Protein AF-A0A945W4B4-F1 (afdb_monomer_lite)

Foldseek 3Di:
DDDPPPDQDAVVNLVPDDLVRLCPDDLVNLVSLVVRLLVVQQVVDDPDPPVVSVPDCVSCPVCVSSCSSSVVDDPDPPDDQDADPVRHNPDPDPVVRVVVVVVVVVVD

Sequence (108 aa):
MAKAIKKNYTLKDLDTMSVEEVQKLSFAARDKLLDLVIADGRKIGGKQPARQVGLMCDWFEEDVVRLQKIKAVKICCGGFIPIGKNGEVPTLDPEGQFKLIFENVKGA

Structure (mmCIF, N/CA/C/O backbone):
data_AF-A0A945W4B4-F1
#
_entry.id   AF-A0A945W4B4-F1
#
loop_
_atom_site.group_PDB
_atom_site.id
_atom_site.type_symbol
_atom_site.label_atom_id
_atom_site.label_alt_id
_atom_site.label_comp_id
_atom_site.label_asym_id
_atom_site.label_entity_id
_atom_site.label_seq_id
_atom_site.pdbx_PDB_ins_code
_atom_site.Cartn_x
_atom_site.Cartn_y
_atom_site.Cartn_z
_atom_site.occupancy
_atom_site.B_iso_or_equiv
_atom_site.auth_seq_id
_atom_site.auth_comp_id
_atom_site.auth_asym_id
_atom_site.auth_atom_id
_atom_site.pdbx_PDB_model_num
ATOM 1 N N . MET A 1 1 ? 1.704 -19.552 27.399 1.00 36.41 1 MET A N 1
ATOM 2 C CA . MET A 1 1 ? 1.655 -18.989 26.031 1.00 36.41 1 MET A CA 1
ATOM 3 C C . MET A 1 1 ? 0.845 -17.703 26.079 1.00 3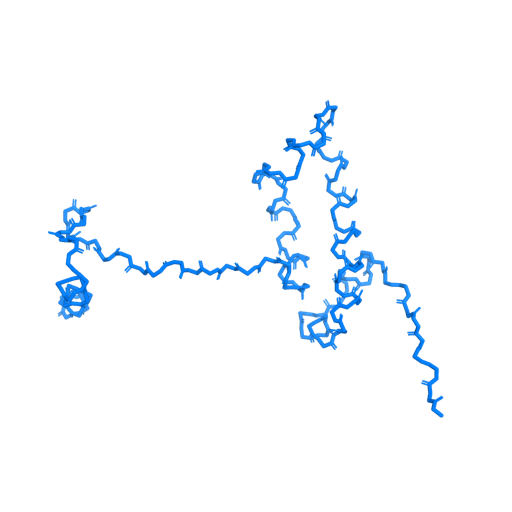6.41 1 MET A C 1
ATOM 5 O O . MET A 1 1 ? -0.284 -17.747 26.554 1.00 36.41 1 MET A O 1
ATOM 9 N N . ALA A 1 2 ? 1.419 -16.560 25.695 1.00 38.47 2 ALA A N 1
ATOM 10 C CA . ALA A 1 2 ? 0.701 -15.287 25.723 1.00 38.47 2 ALA A CA 1
ATOM 11 C C . ALA A 1 2 ? -0.456 -15.327 24.714 1.00 38.47 2 ALA A C 1
ATOM 13 O O . ALA A 1 2 ? -0.253 -15.594 23.530 1.00 38.47 2 ALA A O 1
ATOM 14 N N . LYS A 1 3 ? -1.680 -15.110 25.199 1.00 38.81 3 LYS A N 1
ATOM 15 C CA . LYS A 1 3 ? -2.889 -15.024 24.378 1.00 38.81 3 LYS A CA 1
ATOM 16 C C . LYS A 1 3 ? -2.695 -13.832 23.441 1.00 38.81 3 LYS A C 1
ATOM 18 O O . LYS A 1 3 ? -2.645 -12.702 23.918 1.00 38.81 3 LYS A O 1
ATOM 23 N N . ALA A 1 4 ? -2.516 -14.078 22.142 1.00 49.06 4 ALA A N 1
ATOM 24 C CA . ALA A 1 4 ? -2.379 -13.012 21.158 1.00 49.06 4 ALA A CA 1
ATOM 25 C C . ALA A 1 4 ? -3.614 -12.112 21.263 1.00 49.06 4 ALA A C 1
ATOM 27 O O . ALA A 1 4 ? -4.728 -12.525 20.931 1.00 49.06 4 ALA A O 1
ATOM 28 N N . ILE A 1 5 ? -3.430 -10.909 21.805 1.00 51.75 5 ILE A N 1
ATOM 29 C CA . ILE A 1 5 ? -4.491 -9.919 21.909 1.00 51.75 5 ILE A CA 1
ATOM 30 C C . ILE A 1 5 ? -4.862 -9.585 20.466 1.00 51.75 5 ILE A C 1
ATOM 32 O O . ILE A 1 5 ? -4.092 -8.943 19.753 1.00 51.75 5 ILE A O 1
ATOM 36 N N . LYS A 1 6 ? -6.019 -10.074 20.004 1.00 57.97 6 LYS A N 1
ATOM 37 C CA . LYS A 1 6 ? -6.602 -9.662 18.725 1.00 57.97 6 LYS A CA 1
ATOM 38 C C . LYS A 1 6 ? -7.027 -8.205 18.883 1.00 57.97 6 LYS A C 1
ATOM 40 O O . LYS A 1 6 ? -8.177 -7.926 19.205 1.00 57.97 6 LYS A O 1
ATOM 45 N N . LYS A 1 7 ? -6.079 -7.284 18.710 1.00 69.38 7 LYS A N 1
ATOM 46 C CA . LYS A 1 7 ? -6.375 -5.859 18.615 1.00 69.38 7 LYS A CA 1
ATOM 47 C C . LYS A 1 7 ? -7.276 -5.676 17.392 1.00 69.38 7 LYS A C 1
ATOM 49 O O . LYS A 1 7 ? -6.921 -6.101 16.292 1.00 69.38 7 LYS A O 1
ATOM 54 N N . ASN A 1 8 ? -8.468 -5.128 17.601 1.00 81.94 8 ASN A N 1
ATOM 55 C CA . ASN A 1 8 ? -9.315 -4.690 16.500 1.00 81.94 8 ASN A CA 1
ATOM 56 C C . ASN A 1 8 ? -8.815 -3.310 16.086 1.00 81.94 8 ASN A C 1
ATOM 58 O O . ASN A 1 8 ? -8.976 -2.352 16.835 1.00 81.94 8 ASN A O 1
ATOM 62 N N . TYR A 1 9 ? -8.152 -3.248 14.938 1.00 87.75 9 TYR A N 1
ATOM 63 C CA . TYR A 1 9 ? -7.679 -1.998 14.362 1.00 87.75 9 TYR A CA 1
ATOM 64 C C . TYR A 1 9 ? -8.838 -1.225 13.733 1.00 87.75 9 TYR A C 1
ATOM 66 O O . TYR A 1 9 ? -9.792 -1.822 13.234 1.00 87.75 9 TYR A O 1
ATOM 74 N N . THR A 1 10 ? -8.732 0.097 13.742 1.00 94.12 10 THR A N 1
ATOM 75 C CA . THR A 1 10 ? -9.637 1.030 13.066 1.00 94.12 10 THR A CA 1
ATOM 76 C C . THR A 1 10 ? -8.895 1.798 11.970 1.00 94.12 10 THR A C 1
ATOM 78 O O . THR A 1 10 ? -7.664 1.812 11.936 1.00 94.12 10 THR A O 1
ATOM 81 N N . LEU A 1 11 ? -9.624 2.492 11.088 1.00 92.62 11 LEU A N 1
ATOM 82 C CA . LEU A 1 11 ? -8.993 3.378 10.099 1.00 92.62 11 LEU A CA 1
ATOM 83 C C . LEU A 1 11 ? -8.222 4.530 10.754 1.00 92.62 11 LEU A C 1
ATOM 85 O O . LEU A 1 11 ? -7.150 4.882 10.285 1.00 92.62 11 LEU A O 1
ATOM 89 N N . LYS A 1 12 ? -8.694 5.044 11.898 1.00 93.88 12 LYS A N 1
ATOM 90 C CA . LYS A 1 12 ? -7.965 6.063 12.671 1.00 93.88 12 LYS A CA 1
ATOM 91 C C . LYS A 1 12 ? -6.636 5.535 13.214 1.00 93.88 12 LYS A C 1
ATOM 93 O O . LYS A 1 12 ? -5.644 6.261 13.219 1.00 93.88 12 LYS A O 1
ATOM 98 N N . ASP A 1 13 ? -6.598 4.271 13.641 1.00 94.12 13 ASP A N 1
ATOM 99 C CA . ASP A 1 13 ? -5.336 3.638 14.035 1.00 94.12 13 ASP A CA 1
ATOM 100 C C . ASP A 1 13 ? -4.391 3.555 12.828 1.00 94.12 13 ASP A C 1
ATOM 102 O O . ASP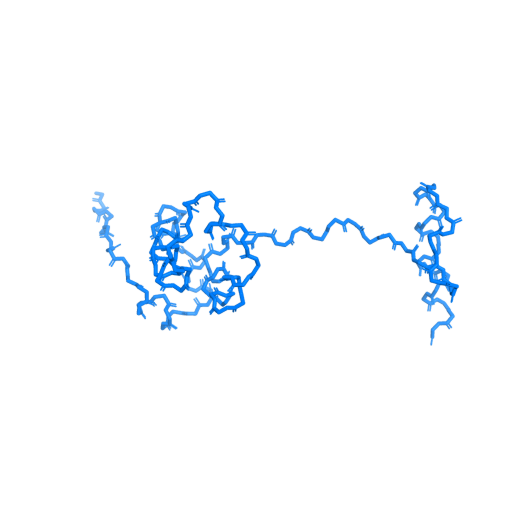 A 1 13 ? -3.237 3.955 12.921 1.00 94.12 13 ASP A O 1
ATOM 106 N N . LEU A 1 14 ? -4.888 3.108 11.670 1.00 93.94 14 LEU A N 1
ATOM 107 C CA . LEU A 1 14 ? -4.092 3.031 10.440 1.00 93.94 14 LEU A CA 1
ATOM 108 C C . LEU A 1 14 ? -3.549 4.402 9.998 1.00 93.94 14 LEU A C 1
ATOM 110 O O . LEU A 1 14 ? -2.404 4.504 9.550 1.00 93.94 14 LEU A O 1
ATOM 114 N N . ASP A 1 15 ? -4.349 5.456 10.139 1.00 94.12 15 ASP A N 1
ATOM 115 C CA . ASP A 1 15 ? -3.971 6.817 9.758 1.00 94.12 15 ASP A CA 1
ATOM 116 C C . ASP A 1 15 ? -2.826 7.356 10.626 1.00 94.12 15 ASP A C 1
ATOM 118 O O . ASP A 1 15 ? -1.925 8.011 10.101 1.00 94.12 15 ASP A O 1
ATOM 122 N N . THR A 1 16 ? -2.802 7.007 11.915 1.00 95.06 16 THR A N 1
ATOM 123 C CA . THR A 1 16 ? -1.755 7.437 12.861 1.00 95.06 16 THR A CA 1
ATOM 124 C C . THR A 1 16 ? -0.478 6.603 12.802 1.00 95.06 16 THR A C 1
ATOM 126 O O . THR A 1 16 ? 0.595 7.124 13.097 1.00 95.06 16 THR A O 1
ATOM 129 N N . MET A 1 17 ? -0.564 5.333 12.400 1.00 94.19 17 MET A N 1
ATOM 130 C CA . MET A 1 17 ? 0.602 4.452 12.305 1.00 94.19 17 MET A CA 1
ATOM 131 C C . MET A 1 17 ? 1.519 4.809 11.126 1.00 94.19 17 MET A C 1
ATOM 133 O O . MET A 1 17 ? 1.054 5.164 10.035 1.00 94.19 17 MET A O 1
ATOM 137 N N . SER A 1 18 ? 2.826 4.627 11.317 1.00 94.75 18 SER A N 1
ATOM 138 C CA . SER A 1 18 ? 3.812 4.710 10.236 1.00 94.75 18 SER A CA 1
ATOM 139 C C . SER A 1 18 ? 3.721 3.500 9.295 1.00 94.75 18 SER A C 1
ATOM 141 O O . SER A 1 18 ? 3.155 2.455 9.630 1.00 94.75 18 SER A O 1
ATOM 143 N N . VAL A 1 19 ? 4.305 3.612 8.099 1.00 92.94 19 VAL A N 1
ATOM 144 C CA . VAL A 1 19 ? 4.372 2.496 7.138 1.00 92.94 19 VAL A CA 1
ATOM 145 C C . VAL A 1 19 ? 5.091 1.290 7.755 1.00 92.94 19 VAL A C 1
ATOM 147 O O . VAL A 1 19 ? 4.629 0.155 7.639 1.00 92.94 19 VAL A O 1
ATOM 150 N N . GLU A 1 20 ? 6.194 1.526 8.458 1.00 94.44 20 GLU A N 1
ATOM 151 C CA . GLU A 1 20 ? 7.024 0.495 9.082 1.00 94.44 20 GLU A CA 1
ATOM 152 C C . GLU A 1 20 ? 6.271 -0.236 10.198 1.00 94.44 20 GLU A C 1
ATOM 154 O O . GLU A 1 20 ? 6.411 -1.451 10.348 1.00 94.44 20 GLU A O 1
ATOM 159 N N . GLU A 1 21 ? 5.466 0.485 10.979 1.00 94.50 21 GLU A N 1
ATOM 160 C CA . GLU A 1 21 ? 4.641 -0.096 12.038 1.00 94.50 21 GLU A CA 1
ATOM 161 C C . GLU A 1 21 ? 3.540 -0.988 11.464 1.00 94.50 21 GLU A C 1
ATOM 163 O O . GLU A 1 21 ? 3.350 -2.115 11.928 1.00 94.50 21 GLU A O 1
ATOM 168 N N . VAL A 1 22 ? 2.849 -0.521 10.420 1.00 93.75 22 VAL A N 1
ATOM 169 C CA . VAL A 1 22 ? 1.774 -1.284 9.769 1.00 93.75 22 VAL A CA 1
ATOM 170 C C . VAL A 1 22 ? 2.329 -2.536 9.096 1.00 93.75 22 VAL A C 1
ATOM 172 O O . VAL A 1 22 ? 1.732 -3.608 9.186 1.00 93.75 22 VAL A O 1
ATOM 175 N N . GLN A 1 23 ? 3.500 -2.457 8.465 1.00 91.88 23 GLN A N 1
ATOM 176 C CA . GLN A 1 23 ? 4.093 -3.603 7.773 1.00 91.88 23 GLN A CA 1
ATOM 177 C C . GLN A 1 23 ? 4.654 -4.678 8.713 1.00 91.88 23 GLN A C 1
ATOM 179 O O . GLN A 1 23 ? 4.822 -5.821 8.283 1.00 91.88 23 GLN A O 1
ATOM 184 N N . LYS A 1 24 ? 4.894 -4.349 9.989 1.00 93.88 24 LYS A N 1
ATOM 185 C CA . LYS A 1 24 ? 5.213 -5.329 11.042 1.00 93.88 24 LYS A CA 1
ATOM 186 C C . LYS A 1 24 ? 3.978 -6.079 11.546 1.00 93.88 24 LYS A C 1
ATOM 188 O O . LYS A 1 24 ? 4.126 -7.096 12.224 1.00 93.88 24 LYS A O 1
ATOM 193 N N . LEU A 1 25 ? 2.768 -5.611 11.227 1.00 92.00 25 LEU A N 1
ATOM 194 C CA . LEU A 1 25 ? 1.542 -6.324 11.565 1.00 92.00 25 LEU A CA 1
ATOM 195 C C . LEU A 1 25 ? 1.456 -7.656 10.815 1.00 92.00 25 LEU A C 1
ATOM 197 O O . LEU A 1 25 ? 1.903 -7.805 9.669 1.00 92.00 25 LEU A O 1
ATOM 201 N N . SER A 1 26 ? 0.805 -8.627 11.455 1.00 91.50 26 SER A N 1
ATOM 202 C CA . SER A 1 26 ? 0.497 -9.904 10.818 1.00 91.50 26 SER A CA 1
ATOM 203 C C . SER A 1 26 ? -0.353 -9.697 9.563 1.00 91.50 26 SER A C 1
ATOM 205 O O . SER A 1 26 ? -1.114 -8.732 9.463 1.00 91.50 26 SER A O 1
ATOM 207 N N . PHE A 1 27 ? -0.255 -10.627 8.610 1.00 87.62 27 PHE A N 1
A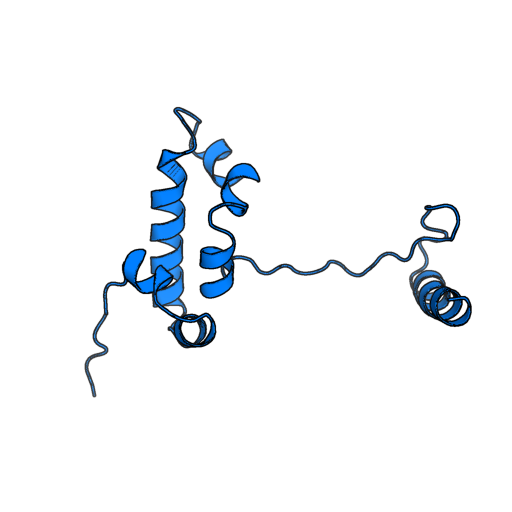TOM 208 C CA . PHE A 1 27 ? -1.090 -10.596 7.404 1.00 87.62 27 PHE A CA 1
ATOM 209 C C . PHE A 1 27 ? -2.579 -10.517 7.754 1.00 87.62 27 PHE A C 1
ATOM 211 O O . PHE A 1 27 ? -3.254 -9.613 7.292 1.00 87.62 27 PHE A O 1
ATOM 218 N N . ALA A 1 28 ? -3.050 -11.327 8.707 1.00 89.31 28 ALA A N 1
ATOM 219 C CA . ALA A 1 28 ? -4.445 -11.297 9.152 1.00 89.31 28 ALA A CA 1
ATOM 220 C C . ALA A 1 28 ? -4.902 -9.937 9.724 1.00 89.31 28 ALA A C 1
ATOM 222 O O . ALA A 1 28 ? -6.082 -9.602 9.655 1.00 89.31 28 ALA A O 1
ATOM 223 N N . ALA A 1 29 ? -4.001 -9.157 10.331 1.00 91.06 29 ALA A N 1
ATOM 224 C CA . ALA A 1 29 ? -4.326 -7.809 10.791 1.00 91.06 29 ALA A CA 1
ATOM 225 C C . ALA A 1 29 ? -4.383 -6.812 9.623 1.00 91.06 29 ALA A C 1
ATOM 227 O O . ALA A 1 29 ? -5.276 -5.967 9.592 1.00 91.06 29 ALA A O 1
ATOM 228 N N . ARG A 1 30 ? -3.470 -6.938 8.652 1.00 91.62 30 ARG A N 1
ATOM 229 C CA . ARG A 1 30 ? -3.469 -6.124 7.428 1.00 91.62 30 ARG A CA 1
ATOM 230 C C . ARG A 1 30 ? -4.668 -6.428 6.525 1.00 91.62 30 ARG A C 1
ATOM 232 O O . ARG A 1 30 ? -5.248 -5.486 6.003 1.00 91.62 30 ARG A O 1
ATOM 239 N N . ASP A 1 31 ? -5.107 -7.683 6.442 1.00 89.06 31 ASP A N 1
ATOM 240 C CA . ASP A 1 31 ? -6.315 -8.087 5.705 1.00 89.06 31 ASP A CA 1
ATOM 241 C C . ASP A 1 31 ? -7.573 -7.450 6.306 1.00 89.06 31 ASP A C 1
ATOM 243 O O . ASP A 1 31 ? -8.383 -6.862 5.599 1.00 89.06 31 ASP A O 1
ATOM 247 N N . LYS A 1 32 ? -7.700 -7.455 7.638 1.00 90.38 32 LYS A N 1
ATOM 248 C CA . LYS A 1 32 ? -8.806 -6.755 8.312 1.00 90.38 32 LYS A CA 1
ATOM 249 C C . LYS A 1 32 ? -8.789 -5.247 8.073 1.00 90.38 32 LYS A C 1
ATOM 251 O O . LYS A 1 32 ? -9.843 -4.630 7.971 1.00 90.38 32 LYS A O 1
ATOM 256 N N . LEU A 1 33 ? -7.604 -4.639 8.036 1.00 92.31 33 LEU A N 1
ATOM 257 C CA . LEU A 1 33 ? -7.459 -3.223 7.704 1.00 92.31 33 LEU A CA 1
ATOM 258 C C . LEU A 1 33 ? -7.849 -2.952 6.244 1.00 92.31 33 LEU A C 1
ATOM 260 O O . LEU A 1 33 ? -8.503 -1.947 5.984 1.00 92.31 33 LEU A O 1
ATOM 264 N N . LEU A 1 34 ? -7.517 -3.855 5.316 1.00 90.12 34 LEU A N 1
ATOM 265 C CA . LEU A 1 34 ? -7.957 -3.785 3.921 1.00 90.12 34 LEU A CA 1
ATOM 266 C C . LEU A 1 34 ? -9.487 -3.831 3.810 1.00 90.12 34 LEU A C 1
ATOM 268 O O . LEU A 1 34 ? -10.063 -2.995 3.117 1.00 90.12 34 LEU A O 1
ATOM 272 N N . ASP A 1 35 ? -10.149 -4.732 4.539 1.00 87.44 35 ASP A N 1
ATOM 273 C CA . ASP A 1 35 ? -11.616 -4.799 4.570 1.00 87.44 35 ASP A CA 1
ATOM 274 C C . ASP A 1 35 ? -12.240 -3.471 5.024 1.00 87.44 35 ASP A C 1
ATOM 276 O O . ASP A 1 35 ? -13.241 -3.028 4.459 1.00 87.44 35 ASP A O 1
ATOM 280 N N . LEU A 1 36 ? -11.636 -2.811 6.019 1.00 90.12 36 LEU A N 1
ATOM 281 C CA . LEU A 1 36 ? -12.090 -1.506 6.503 1.00 90.12 36 LEU A CA 1
ATOM 282 C C . LEU A 1 36 ? -11.895 -0.399 5.462 1.00 90.12 36 LEU A C 1
ATOM 284 O O . LEU A 1 36 ? -12.795 0.420 5.296 1.00 90.12 36 LEU A O 1
ATOM 288 N N . VAL A 1 37 ? -10.758 -0.380 4.757 1.00 88.06 37 VAL A N 1
ATOM 289 C CA . VAL A 1 37 ? -10.490 0.593 3.681 1.00 88.06 37 VAL A CA 1
ATOM 290 C C . VAL A 1 37 ? -11.508 0.421 2.553 1.00 88.06 37 VAL A C 1
ATOM 292 O O . VAL A 1 37 ? -12.161 1.382 2.157 1.00 88.06 37 VAL A O 1
ATOM 295 N N . ILE A 1 38 ? -11.740 -0.817 2.106 1.00 81.81 38 ILE A N 1
ATOM 296 C CA . ILE A 1 38 ? -12.734 -1.118 1.065 1.00 81.81 38 ILE A CA 1
ATOM 297 C C . ILE A 1 38 ? -14.146 -0.735 1.527 1.00 81.81 38 ILE A C 1
ATOM 299 O O . ILE A 1 38 ? -14.935 -0.210 0.740 1.00 81.81 38 ILE A O 1
ATOM 303 N N . ALA A 1 39 ? -14.497 -1.008 2.787 1.00 82.88 39 ALA A N 1
ATOM 304 C CA . ALA A 1 39 ? -15.803 -0.653 3.331 1.00 82.88 39 ALA A CA 1
ATOM 305 C C . ALA A 1 39 ? -16.026 0.866 3.373 1.00 82.88 39 ALA A C 1
ATOM 307 O O . ALA A 1 39 ? -17.132 1.314 3.075 1.00 82.88 39 ALA A O 1
ATOM 308 N N . ASP A 1 40 ? -14.995 1.646 3.706 1.00 82.31 40 ASP A N 1
ATOM 309 C CA . ASP A 1 40 ? -15.065 3.108 3.741 1.00 82.31 40 ASP A CA 1
ATOM 310 C C . ASP A 1 40 ? -15.134 3.712 2.333 1.00 82.31 40 ASP A C 1
ATOM 312 O O . ASP A 1 40 ? -15.991 4.559 2.088 1.00 82.31 40 ASP A O 1
ATOM 316 N N . GLY A 1 41 ? -14.340 3.218 1.376 1.00 75.44 41 GLY A N 1
ATOM 317 C CA . GLY A 1 41 ? -14.356 3.684 -0.021 1.00 75.44 41 GLY A CA 1
ATOM 318 C C . GLY A 1 41 ? -15.702 3.481 -0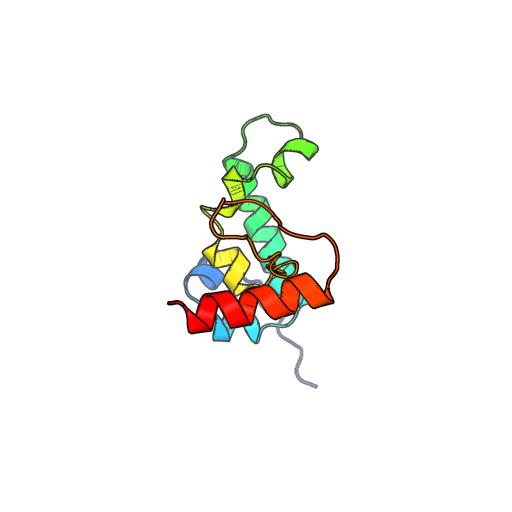.734 1.00 75.44 41 GLY A C 1
ATOM 319 O O . GLY A 1 41 ? -16.099 4.278 -1.588 1.00 75.44 41 GLY A O 1
ATOM 320 N N . ARG A 1 42 ? -16.499 2.486 -0.311 1.00 71.50 42 ARG A N 1
ATOM 321 C CA . ARG A 1 42 ? -17.859 2.242 -0.839 1.00 71.50 42 ARG A CA 1
ATOM 322 C C . ARG A 1 42 ? -18.832 3.408 -0.651 1.00 71.50 42 ARG A C 1
ATOM 324 O O . ARG A 1 42 ? -19.856 3.414 -1.323 1.00 71.50 42 ARG A O 1
ATOM 331 N N . LYS A 1 43 ? -18.552 4.379 0.226 1.00 68.81 43 LYS A N 1
ATOM 332 C CA . LYS A 1 43 ? -19.401 5.576 0.389 1.00 68.81 43 LYS A CA 1
ATOM 333 C C . LYS A 1 43 ? -19.285 6.567 -0.779 1.00 68.81 43 LYS A C 1
ATOM 335 O O . LYS A 1 43 ? -20.159 7.416 -0.927 1.00 68.81 43 LYS A O 1
ATOM 340 N N . ILE A 1 44 ? -18.206 6.480 -1.565 1.00 62.44 44 ILE A N 1
ATOM 341 C CA . ILE A 1 44 ? -17.865 7.436 -2.632 1.00 62.44 44 ILE A CA 1
ATOM 342 C C . ILE A 1 44 ? -18.470 6.991 -3.971 1.00 62.44 44 ILE A C 1
ATOM 344 O O . ILE A 1 44 ? -18.999 7.806 -4.725 1.00 62.44 44 ILE A O 1
ATOM 348 N N . GLY A 1 45 ? -18.481 5.684 -4.249 1.00 57.66 45 GLY A N 1
ATOM 349 C CA . GLY A 1 45 ? -19.263 5.136 -5.355 1.00 57.66 45 GLY A CA 1
ATOM 350 C C . GLY A 1 45 ? -20.746 5.186 -4.998 1.00 57.66 45 GLY A C 1
ATOM 351 O O . GLY A 1 45 ? -21.139 4.569 -4.020 1.00 57.66 45 GLY A O 1
ATOM 352 N N . GLY A 1 46 ? -21.570 5.920 -5.754 1.00 58.97 46 GLY A N 1
ATOM 353 C CA . GLY A 1 46 ? -23.023 6.013 -5.528 1.00 58.97 46 GLY A CA 1
ATOM 354 C C . GLY A 1 46 ? -23.771 4.666 -5.644 1.00 58.97 46 GLY A C 1
ATOM 355 O O . GLY A 1 46 ? -23.285 3.610 -5.261 1.00 58.97 46 GLY A O 1
ATOM 356 N N . LYS A 1 47 ? -24.979 4.636 -6.226 1.00 59.88 47 LYS A N 1
ATOM 357 C CA . LYS A 1 47 ? -25.744 3.378 -6.452 1.00 59.88 47 LYS A CA 1
ATOM 358 C C . LYS A 1 47 ? -25.156 2.489 -7.570 1.00 59.88 47 LYS A C 1
ATOM 360 O O . LYS A 1 47 ? -25.892 1.916 -8.370 1.00 59.88 47 LYS A O 1
ATOM 365 N N . GLN A 1 48 ? -23.836 2.412 -7.674 1.00 58.47 48 GLN A N 1
ATOM 366 C CA . GLN A 1 48 ? -23.140 1.581 -8.646 1.00 58.47 48 GLN A CA 1
ATOM 367 C C . GLN A 1 48 ? -23.219 0.105 -8.197 1.00 58.47 48 GLN A C 1
ATOM 369 O O . GLN A 1 48 ? -23.066 -0.194 -7.010 1.00 58.47 48 GLN A O 1
ATOM 374 N N . PRO A 1 49 ? -23.471 -0.849 -9.109 1.00 58.00 49 PRO A N 1
ATOM 375 C CA . PRO A 1 49 ? -23.427 -2.275 -8.801 1.00 58.00 49 PRO A CA 1
ATOM 376 C C . PRO A 1 49 ? -22.071 -2.680 -8.204 1.00 58.00 49 PRO A C 1
ATOM 378 O O . PRO A 1 49 ? -21.029 -2.275 -8.714 1.00 58.00 49 PRO A O 1
ATOM 381 N N . ALA A 1 50 ? -22.065 -3.563 -7.198 1.00 54.69 50 ALA A N 1
ATOM 382 C CA . ALA A 1 50 ? -20.860 -3.984 -6.461 1.00 54.69 50 ALA A CA 1
ATOM 383 C C . ALA A 1 50 ? -19.674 -4.450 -7.340 1.00 54.69 50 ALA A C 1
ATOM 385 O O . ALA A 1 50 ? -18.522 -4.343 -6.930 1.00 54.69 50 ALA A O 1
ATOM 386 N N . ARG A 1 51 ? -19.944 -4.928 -8.565 1.00 54.59 51 ARG A N 1
ATOM 387 C CA . ARG A 1 51 ? -18.925 -5.332 -9.552 1.00 54.59 51 ARG A CA 1
ATOM 388 C C . ARG A 1 51 ? -18.162 -4.166 -10.202 1.00 54.59 51 ARG A C 1
ATOM 390 O O . ARG A 1 51 ? -17.052 -4.370 -10.664 1.00 54.59 51 ARG A O 1
ATOM 397 N N . GLN A 1 52 ? -18.766 -2.980 -10.288 1.00 52.41 52 GLN A N 1
ATOM 398 C CA . GLN A 1 52 ? -18.150 -1.766 -10.859 1.00 52.41 52 GLN A CA 1
ATOM 399 C C . GLN A 1 52 ? -17.436 -0.938 -9.791 1.00 52.41 52 GLN A C 1
ATOM 401 O O . GLN A 1 52 ? -16.505 -0.202 -10.074 1.00 52.41 52 GLN A O 1
ATOM 406 N N . VAL A 1 53 ? -17.870 -1.123 -8.553 1.00 53.94 53 VAL A N 1
ATOM 407 C CA . VAL A 1 53 ? -17.412 -0.442 -7.351 1.00 53.94 53 VAL A CA 1
ATOM 408 C C . VAL A 1 53 ? -15.941 -0.793 -7.065 1.00 53.94 53 VAL A C 1
ATOM 410 O O . VAL A 1 53 ? -15.139 0.110 -6.945 1.00 53.94 53 VAL A O 1
ATOM 413 N N . GLY A 1 54 ? -15.511 -2.058 -7.132 1.00 49.69 54 GLY A N 1
ATOM 414 C CA . GLY A 1 54 ? -14.120 -2.438 -6.805 1.00 49.69 54 GLY A CA 1
ATOM 415 C C . GLY A 1 54 ? -13.038 -2.255 -7.888 1.00 49.69 54 GLY A C 1
ATOM 416 O O . GLY A 1 54 ? -11.907 -2.667 -7.647 1.00 49.69 54 GLY A O 1
ATOM 417 N N . LEU A 1 55 ? -13.362 -1.723 -9.075 1.00 45.19 55 LEU A N 1
ATOM 418 C CA . LEU A 1 55 ? -12.469 -1.740 -10.254 1.00 45.19 55 LEU A CA 1
ATOM 419 C C . LEU A 1 55 ? -12.242 -0.374 -10.923 1.00 45.19 55 LEU A C 1
ATOM 421 O O . LEU A 1 55 ? -11.452 -0.300 -11.861 1.00 45.19 55 LEU A O 1
ATOM 425 N N . MET A 1 56 ? -12.908 0.693 -10.474 1.00 51.09 56 MET A N 1
ATOM 426 C CA . MET A 1 56 ? -12.666 2.035 -11.010 1.00 51.09 56 MET A CA 1
ATOM 427 C C . MET A 1 56 ? -11.467 2.670 -10.294 1.00 51.09 56 MET A C 1
ATOM 429 O O . MET A 1 56 ? -11.403 2.681 -9.065 1.00 51.09 56 MET A O 1
ATOM 433 N N . CYS A 1 57 ? -10.504 3.175 -11.070 1.00 51.31 57 CYS A N 1
ATOM 434 C CA . CYS A 1 57 ? -9.264 3.790 -10.584 1.00 51.31 57 CYS A CA 1
ATOM 435 C C . CYS A 1 57 ? -9.493 4.968 -9.621 1.00 51.31 57 CYS A C 1
ATOM 437 O O . CYS A 1 57 ? -8.621 5.241 -8.801 1.00 51.31 57 CYS A O 1
ATOM 439 N N . ASP A 1 58 ? -10.676 5.585 -9.666 1.00 51.84 58 ASP A N 1
ATOM 440 C CA . ASP A 1 58 ? -11.111 6.710 -8.827 1.00 51.84 58 ASP A CA 1
ATOM 441 C C . ASP A 1 58 ? -11.147 6.400 -7.321 1.00 51.84 58 ASP A C 1
ATOM 443 O O . ASP A 1 58 ? -11.480 7.263 -6.531 1.00 51.84 58 ASP A O 1
ATOM 447 N N . TRP A 1 59 ? -10.900 5.158 -6.902 1.00 56.22 59 TRP A N 1
ATOM 448 C CA . TRP A 1 59 ? -10.812 4.771 -5.487 1.00 56.22 59 TRP A CA 1
ATOM 449 C C . TRP A 1 59 ? -9.383 4.625 -4.985 1.00 56.22 59 TRP A C 1
ATOM 451 O O . TRP A 1 59 ? -9.126 4.585 -3.782 1.00 56.22 59 TRP A O 1
ATOM 461 N N . PHE A 1 60 ? -8.448 4.446 -5.915 1.00 60.84 60 PHE A N 1
ATOM 462 C CA . PHE A 1 60 ? -7.069 4.156 -5.573 1.00 60.84 60 PHE A CA 1
ATOM 463 C C . PHE A 1 60 ? -6.319 5.402 -5.136 1.00 60.84 60 PHE A C 1
ATOM 465 O O . PHE A 1 60 ? -5.350 5.241 -4.405 1.00 60.84 60 PHE A O 1
ATOM 472 N N . GLU A 1 61 ? -6.730 6.598 -5.563 1.00 67.31 61 GLU A N 1
ATOM 473 C CA . GLU A 1 61 ? -5.996 7.833 -5.291 1.00 67.31 61 GLU A CA 1
ATOM 474 C C . GLU A 1 61 ? -6.197 8.310 -3.844 1.00 67.31 61 GLU A C 1
ATOM 476 O O . GLU A 1 61 ? -5.216 8.522 -3.128 1.00 67.31 61 GLU A O 1
ATOM 481 N N . GLU A 1 62 ? -7.438 8.383 -3.361 1.00 72.75 62 GLU A N 1
ATOM 482 C CA . GLU A 1 62 ? -7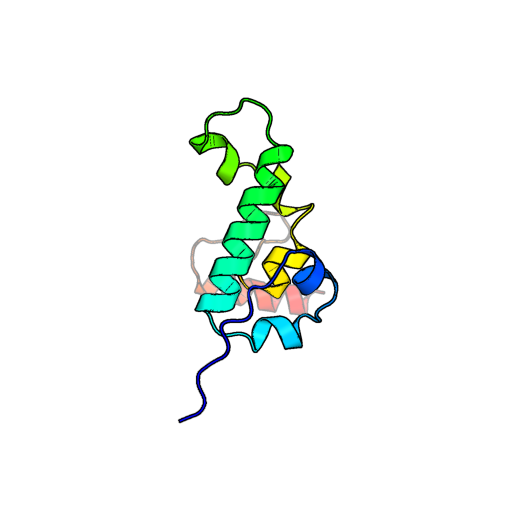.765 8.870 -2.015 1.00 72.75 62 GLU A CA 1
ATOM 483 C C . GLU A 1 62 ? -7.267 7.928 -0.915 1.00 72.75 62 GLU A C 1
ATOM 485 O O . GLU A 1 62 ? -6.838 8.378 0.150 1.00 72.75 62 GLU A O 1
ATOM 490 N N . ASP A 1 63 ? -7.278 6.620 -1.176 1.00 82.31 63 ASP A N 1
ATOM 491 C CA . ASP A 1 63 ? -6.825 5.599 -0.231 1.00 82.31 63 ASP A CA 1
ATOM 492 C C . ASP A 1 63 ? -5.407 5.078 -0.533 1.00 82.31 63 ASP A C 1
ATOM 494 O O . ASP A 1 63 ? -4.931 4.163 0.152 1.00 82.31 63 ASP A O 1
ATOM 498 N N . VAL A 1 64 ? -4.678 5.678 -1.491 1.00 83.31 64 VAL A N 1
ATOM 499 C CA . VAL A 1 64 ? -3.354 5.197 -1.940 1.00 83.31 64 VAL A CA 1
ATOM 500 C C . VAL A 1 64 ? -2.388 5.009 -0.771 1.00 83.31 64 VAL A C 1
ATOM 502 O O . VAL A 1 64 ? -1.697 3.993 -0.672 1.00 83.31 64 VAL A O 1
ATOM 505 N N . VAL A 1 65 ? -2.388 5.954 0.171 1.00 88.31 65 VAL A N 1
ATOM 506 C CA . VAL A 1 65 ? -1.500 5.949 1.339 1.00 88.31 65 VAL A CA 1
ATOM 507 C C . VAL A 1 65 ? -1.829 4.778 2.262 1.00 88.31 65 VAL A C 1
ATOM 509 O O . VAL A 1 65 ? -0.930 4.078 2.734 1.00 88.31 65 VAL A O 1
ATOM 512 N N . ARG A 1 66 ? -3.119 4.518 2.504 1.00 91.25 66 ARG A N 1
ATOM 513 C CA . ARG A 1 66 ? -3.572 3.401 3.344 1.00 91.25 66 ARG A CA 1
ATOM 514 C C . ARG A 1 66 ? -3.246 2.064 2.689 1.00 91.25 66 ARG A C 1
ATOM 516 O O . ARG A 1 66 ? -2.698 1.182 3.352 1.00 91.25 66 ARG A O 1
ATOM 523 N N . LEU A 1 67 ? -3.505 1.943 1.388 1.00 89.50 67 LEU A N 1
ATOM 524 C CA . LEU A 1 67 ? -3.222 0.749 0.590 1.00 89.50 67 LEU A CA 1
ATOM 525 C C . LEU A 1 67 ? -1.718 0.431 0.526 1.00 89.50 67 LEU A C 1
ATOM 527 O O . LEU A 1 67 ? -1.331 -0.740 0.612 1.00 89.50 67 LEU A O 1
ATOM 531 N N . GLN A 1 68 ? -0.865 1.457 0.450 1.00 88.06 68 GLN A N 1
ATOM 532 C CA . GLN A 1 68 ? 0.591 1.320 0.532 1.00 88.06 68 GLN A CA 1
ATOM 533 C C . GLN A 1 68 ? 1.055 0.883 1.928 1.00 88.06 68 GLN A C 1
ATOM 535 O O . GLN A 1 68 ? 1.845 -0.060 2.037 1.00 88.06 68 GLN A O 1
ATOM 540 N N . LYS A 1 69 ? 0.535 1.502 3.002 1.00 92.38 69 LYS A N 1
ATOM 541 C CA . LYS A 1 69 ? 0.850 1.124 4.395 1.00 92.38 69 LYS A CA 1
ATOM 542 C C . LYS A 1 69 ? 0.606 -0.370 4.638 1.00 92.38 69 LYS A C 1
ATOM 544 O O . LYS A 1 69 ? 1.474 -1.054 5.180 1.00 92.38 69 LYS A O 1
ATOM 549 N N . ILE A 1 70 ? -0.533 -0.902 4.186 1.00 91.75 70 ILE A N 1
ATOM 550 C CA . ILE A 1 70 ? -0.908 -2.313 4.394 1.00 91.75 70 ILE A CA 1
ATOM 551 C C . ILE A 1 70 ? -0.325 -3.285 3.350 1.00 91.75 70 ILE A C 1
ATOM 553 O O . ILE A 1 70 ? -0.495 -4.497 3.496 1.00 91.75 70 ILE A O 1
ATOM 557 N N . LYS A 1 71 ? 0.403 -2.796 2.333 1.00 87.81 71 LYS A N 1
ATOM 558 C CA . LYS A 1 71 ? 0.881 -3.584 1.176 1.00 87.81 71 LYS A CA 1
ATOM 559 C C . LYS A 1 71 ? -0.243 -4.320 0.426 1.00 87.81 71 LYS A C 1
ATOM 561 O O . LYS A 1 71 ? -0.025 -5.421 -0.074 1.00 87.81 71 LYS A O 1
ATOM 566 N N . ALA A 1 72 ? -1.433 -3.724 0.341 1.00 79.00 72 ALA A N 1
ATOM 567 C CA . ALA A 1 72 ? -2.544 -4.293 -0.430 1.00 79.00 72 ALA A CA 1
ATOM 568 C C . ALA A 1 72 ? -2.323 -4.151 -1.941 1.00 79.00 72 ALA A C 1
ATOM 570 O O . ALA A 1 72 ? -2.740 -5.005 -2.718 1.00 79.00 72 ALA A O 1
ATOM 571 N N . VAL A 1 73 ? -1.622 -3.093 -2.352 1.00 66.50 73 VAL A N 1
ATOM 572 C CA . VAL A 1 73 ? -1.226 -2.881 -3.742 1.00 66.50 73 VAL A CA 1
ATOM 573 C C . VAL A 1 73 ? 0.247 -3.221 -3.876 1.00 66.50 73 VAL A C 1
ATOM 575 O O . VAL A 1 73 ? 1.115 -2.550 -3.318 1.00 66.50 73 VAL A O 1
ATOM 578 N N . LYS A 1 74 ? 0.536 -4.275 -4.637 1.00 59.94 74 LYS A N 1
ATOM 579 C CA . LYS A 1 74 ? 1.883 -4.537 -5.130 1.00 59.94 74 LYS A CA 1
ATOM 580 C C . LYS A 1 74 ? 1.960 -3.995 -6.549 1.00 59.94 74 LYS A C 1
ATOM 582 O O . LYS A 1 74 ? 1.458 -4.622 -7.477 1.00 59.94 74 LYS A O 1
ATOM 587 N N . ILE A 1 75 ? 2.601 -2.841 -6.713 1.00 55.41 75 ILE A N 1
ATOM 588 C CA . ILE A 1 75 ? 2.982 -2.361 -8.041 1.00 55.41 75 ILE A CA 1
ATOM 589 C C . ILE A 1 75 ? 4.138 -3.246 -8.504 1.00 55.41 75 ILE A C 1
ATOM 591 O O . ILE A 1 75 ? 5.296 -3.044 -8.145 1.00 55.41 75 ILE A O 1
ATOM 595 N N . CYS A 1 76 ? 3.804 -4.297 -9.245 1.00 45.53 76 CYS A N 1
ATOM 596 C CA . CYS A 1 76 ? 4.778 -5.011 -10.048 1.00 45.53 76 CYS A CA 1
ATOM 597 C C . CYS A 1 76 ? 4.977 -4.178 -11.308 1.00 45.53 76 CYS A C 1
ATOM 599 O O . CYS A 1 76 ? 4.115 -4.192 -12.185 1.00 45.53 76 CYS A O 1
ATOM 601 N N . CYS A 1 77 ? 6.090 -3.454 -11.406 1.00 50.19 77 CYS A N 1
ATOM 602 C CA . CYS A 1 77 ? 6.508 -2.926 -12.695 1.00 50.19 77 CYS A CA 1
ATOM 603 C 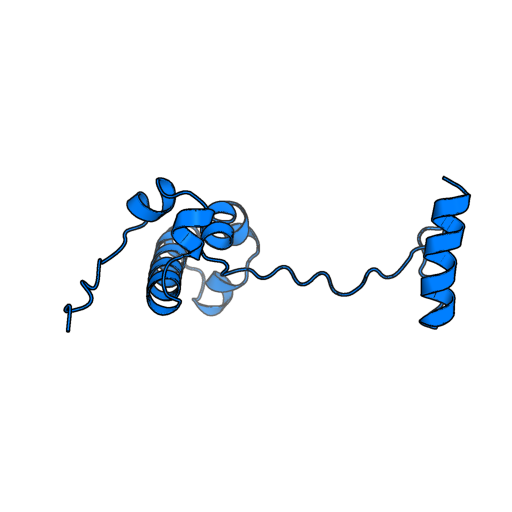C . CYS A 1 77 ? 6.742 -4.138 -13.607 1.00 50.19 77 CYS A C 1
ATOM 605 O O . CYS A 1 77 ? 7.741 -4.843 -13.458 1.00 50.19 77 CYS A O 1
ATOM 607 N N . GLY A 1 78 ? 5.781 -4.434 -14.490 1.00 46.56 78 GLY A N 1
ATOM 608 C CA . GLY A 1 78 ? 6.034 -5.295 -15.640 1.00 46.56 78 GLY A CA 1
ATOM 609 C C . GLY A 1 78 ? 7.227 -4.688 -16.362 1.00 46.56 78 GLY A C 1
ATOM 610 O O . GLY A 1 78 ? 7.261 -3.468 -16.508 1.00 46.56 78 GLY A O 1
ATOM 611 N N . GLY A 1 79 ? 8.244 -5.501 -16.654 1.00 57.28 79 GLY A N 1
ATOM 612 C CA . GLY A 1 79 ? 9.558 -5.028 -17.088 1.00 57.28 79 GLY A CA 1
ATOM 613 C C . GLY A 1 79 ? 9.488 -3.868 -18.083 1.00 57.28 79 GLY A C 1
ATOM 614 O O . GLY A 1 79 ? 8.588 -3.792 -18.916 1.00 57.28 79 GLY A O 1
ATOM 615 N N . PHE A 1 80 ? 10.432 -2.941 -17.967 1.00 60.84 80 PHE A N 1
ATOM 616 C CA . PHE A 1 80 ? 10.491 -1.781 -18.845 1.00 60.84 80 PHE A CA 1
ATOM 617 C C . PHE A 1 80 ? 10.685 -2.245 -20.289 1.00 60.84 80 PHE A C 1
ATOM 619 O O . PHE A 1 80 ? 11.688 -2.889 -20.588 1.00 60.84 80 PHE A O 1
ATOM 626 N N . ILE A 1 81 ? 9.741 -1.912 -21.173 1.00 69.94 81 ILE A N 1
ATOM 627 C CA . ILE A 1 81 ? 9.940 -2.047 -22.617 1.00 69.94 81 ILE A CA 1
ATOM 628 C C . ILE A 1 81 ? 10.675 -0.781 -23.061 1.00 69.94 81 ILE A C 1
ATOM 630 O O . ILE A 1 81 ? 10.113 0.312 -22.964 1.00 69.94 81 ILE A O 1
ATOM 634 N N . PRO A 1 82 ? 11.939 -0.885 -23.485 1.00 70.38 82 PRO A N 1
ATOM 635 C CA . PRO A 1 82 ? 12.720 0.278 -23.844 1.00 70.38 82 PRO A CA 1
ATOM 636 C C . PRO A 1 82 ? 12.221 0.855 -25.164 1.00 70.38 82 PRO A C 1
ATOM 638 O O . PRO A 1 82 ? 11.968 0.138 -26.133 1.00 70.38 82 PRO A O 1
ATOM 641 N N . ILE A 1 83 ? 12.072 2.174 -25.169 1.00 76.69 83 ILE A N 1
ATOM 642 C CA . ILE A 1 83 ? 11.535 2.938 -26.287 1.00 76.69 83 ILE A CA 1
ATOM 643 C C . ILE A 1 83 ? 12.700 3.647 -26.987 1.00 76.69 83 ILE A C 1
ATOM 645 O O . ILE A 1 83 ? 13.602 4.186 -26.337 1.00 76.69 83 ILE A O 1
ATOM 649 N N . GLY A 1 84 ? 12.703 3.611 -28.319 1.00 75.00 84 GLY A N 1
ATOM 650 C CA . GLY A 1 84 ? 13.663 4.339 -29.142 1.00 75.00 84 GLY A CA 1
ATOM 651 C C . GLY A 1 84 ? 13.425 5.852 -29.114 1.00 75.00 84 GLY A C 1
ATOM 652 O O . GLY A 1 84 ? 12.409 6.343 -28.627 1.00 75.00 84 GLY A O 1
ATOM 653 N N . LYS A 1 85 ? 14.349 6.626 -29.696 1.00 80.25 85 LYS A N 1
ATOM 654 C CA . LYS A 1 85 ? 14.238 8.100 -29.771 1.00 80.25 85 LYS A CA 1
ATOM 655 C C . LYS A 1 85 ? 12.997 8.594 -30.527 1.00 80.25 85 LYS A C 1
ATOM 657 O O . LYS A 1 85 ? 12.591 9.735 -30.353 1.00 80.25 85 LYS A O 1
ATOM 662 N N . ASN A 1 86 ? 12.417 7.745 -31.370 1.00 83.88 86 ASN A N 1
ATOM 663 C CA . ASN A 1 86 ? 11.189 8.006 -32.116 1.00 83.88 86 ASN A CA 1
ATOM 664 C C . ASN A 1 86 ? 9.907 7.700 -31.317 1.00 83.88 86 ASN A C 1
ATOM 666 O O . ASN A 1 86 ? 8.821 7.880 -31.853 1.00 83.88 86 ASN A O 1
ATOM 670 N N . GLY A 1 87 ? 10.010 7.239 -30.066 1.00 78.88 87 GLY A N 1
ATOM 671 C CA . GLY A 1 87 ? 8.842 6.901 -29.253 1.00 78.88 87 GLY A CA 1
ATOM 672 C C . GLY A 1 87 ? 8.260 5.510 -29.528 1.00 78.88 87 GLY A C 1
ATOM 673 O O . GLY A 1 87 ? 7.250 5.153 -28.928 1.00 78.88 87 GLY A O 1
ATOM 674 N N . GLU A 1 88 ? 8.896 4.707 -30.383 1.00 82.50 88 GLU A N 1
ATOM 675 C CA . GLU A 1 88 ? 8.443 3.354 -30.713 1.00 82.50 88 GLU A CA 1
ATOM 676 C C . GLU A 1 88 ? 9.294 2.277 -30.036 1.00 82.50 88 GLU A C 1
ATOM 678 O O . GLU A 1 88 ? 10.454 2.498 -29.681 1.00 82.50 88 GLU A O 1
ATOM 683 N N . VAL A 1 89 ? 8.718 1.084 -29.880 1.00 79.88 89 VAL A N 1
ATOM 684 C CA . VAL A 1 89 ? 9.454 -0.115 -29.468 1.00 79.88 89 VAL A CA 1
ATOM 685 C C . VAL A 1 89 ? 10.240 -0.611 -30.686 1.00 79.88 89 VAL A C 1
ATOM 687 O O . VAL A 1 89 ? 9.622 -1.088 -31.637 1.00 79.88 89 VAL A O 1
ATOM 690 N N . PRO A 1 90 ? 11.581 -0.512 -30.705 1.00 75.06 90 PRO A N 1
ATOM 691 C CA . PRO A 1 90 ? 12.341 -0.734 -31.936 1.00 75.06 90 PRO A CA 1
ATOM 692 C C . PRO A 1 90 ? 12.442 -2.212 -32.321 1.00 75.06 90 PRO A C 1
ATOM 694 O O . PRO A 1 90 ? 12.748 -2.530 -33.466 1.00 75.06 90 PRO A O 1
ATOM 697 N N . THR A 1 91 ? 12.225 -3.120 -31.367 1.00 77.25 91 THR A N 1
ATOM 698 C CA . THR A 1 91 ? 12.244 -4.565 -31.598 1.00 77.25 91 THR A CA 1
ATOM 699 C C . THR A 1 91 ? 11.452 -5.306 -30.522 1.00 77.25 91 THR A C 1
ATOM 701 O O . THR A 1 91 ? 11.381 -4.859 -29.378 1.00 77.25 91 THR A O 1
ATOM 704 N N . LEU A 1 92 ? 10.868 -6.451 -30.883 1.00 80.06 92 LEU A N 1
ATOM 705 C CA . LEU A 1 92 ? 10.249 -7.401 -29.947 1.00 80.06 92 LEU A CA 1
ATOM 706 C C . LEU A 1 92 ? 11.264 -8.395 -29.356 1.00 80.06 92 LEU A C 1
ATOM 708 O O . LEU A 1 92 ? 10.909 -9.169 -28.472 1.00 80.06 92 LEU A O 1
ATOM 712 N N . ASP A 1 93 ? 12.507 -8.378 -29.844 1.00 84.19 93 ASP A N 1
ATOM 713 C CA . ASP A 1 93 ? 13.596 -9.211 -29.339 1.00 84.19 93 ASP A CA 1
ATOM 714 C C . ASP A 1 93 ? 14.108 -8.704 -27.971 1.00 84.19 93 ASP A C 1
ATOM 716 O O . ASP A 1 93 ? 14.570 -7.559 -27.884 1.00 84.19 93 ASP A O 1
ATOM 720 N N . PRO A 1 94 ? 14.064 -9.525 -26.902 1.00 78.38 94 PRO A N 1
ATOM 721 C CA . PRO A 1 94 ? 14.492 -9.114 -25.565 1.00 78.38 94 PRO A CA 1
ATOM 722 C C . PRO A 1 94 ? 15.962 -8.682 -25.472 1.00 78.38 94 PRO A C 1
ATOM 724 O O . PRO A 1 94 ? 16.278 -7.758 -24.720 1.00 78.38 94 PRO A O 1
ATOM 727 N N . GLU A 1 95 ? 16.870 -9.316 -26.218 1.00 79.88 95 GLU A N 1
ATOM 728 C CA . GLU A 1 95 ? 18.297 -8.969 -26.183 1.00 79.88 95 GLU A CA 1
ATOM 729 C C . GLU A 1 95 ? 18.544 -7.594 -26.823 1.00 79.88 95 GLU A C 1
ATOM 731 O O . GLU A 1 95 ? 19.202 -6.730 -26.231 1.00 79.88 95 GLU A O 1
ATOM 736 N N . GLY A 1 96 ? 17.927 -7.342 -27.982 1.00 80.69 96 GLY A N 1
ATOM 737 C CA . GLY A 1 96 ? 17.926 -6.033 -28.633 1.00 80.69 96 GLY A CA 1
ATOM 738 C C . GLY A 1 96 ? 17.309 -4.927 -27.769 1.00 80.69 96 GLY A C 1
ATOM 739 O O . GLY A 1 96 ? 17.838 -3.814 -27.725 1.00 80.69 96 GLY A O 1
ATOM 740 N N . GLN A 1 97 ? 16.247 -5.236 -27.020 1.00 80.50 97 GLN A N 1
ATOM 741 C CA . GLN A 1 97 ? 15.662 -4.315 -26.043 1.00 80.50 97 GLN A CA 1
ATOM 742 C C . GLN A 1 97 ? 16.655 -3.972 -24.921 1.00 80.50 97 GLN A C 1
ATOM 744 O O . GLN A 1 97 ? 16.903 -2.795 -24.653 1.00 80.50 97 GLN A O 1
ATOM 749 N N . PHE A 1 98 ? 17.289 -4.970 -24.299 1.00 81.38 98 PHE A N 1
ATOM 750 C CA . PHE A 1 98 ? 18.284 -4.733 -23.246 1.00 81.38 98 PHE A CA 1
ATOM 751 C C . PHE A 1 98 ? 19.462 -3.882 -23.730 1.00 81.38 98 PHE A C 1
ATOM 753 O O . PHE A 1 98 ? 19.898 -2.973 -23.021 1.00 81.38 98 PHE A O 1
ATOM 760 N N . LYS A 1 99 ? 19.953 -4.130 -24.948 1.00 82.75 99 LYS A N 1
ATOM 761 C CA . LYS A 1 99 ? 21.045 -3.354 -25.545 1.00 82.75 99 LYS A CA 1
ATOM 762 C C . LYS A 1 99 ? 20.682 -1.873 -25.706 1.00 82.75 99 LYS A C 1
ATOM 764 O O . LYS A 1 99 ? 21.493 -1.014 -25.355 1.00 82.75 99 LYS A O 1
ATOM 769 N N . LEU A 1 100 ? 19.456 -1.577 -26.149 1.00 79.56 100 LEU A N 1
ATOM 770 C CA . LEU A 1 100 ? 18.972 -0.206 -26.330 1.00 79.56 100 LEU A CA 1
ATOM 771 C C . LEU A 1 100 ? 19.002 0.606 -25.028 1.00 79.56 100 LEU A C 1
ATOM 773 O O . LEU A 1 100 ? 19.339 1.787 -25.053 1.00 79.56 100 LEU A O 1
ATOM 777 N N . ILE A 1 101 ? 18.693 -0.012 -23.883 1.00 75.88 101 ILE A N 1
ATOM 778 C CA . ILE A 1 101 ? 18.745 0.664 -22.574 1.00 75.88 101 ILE A CA 1
ATOM 779 C C . ILE A 1 101 ? 20.145 1.233 -22.331 1.00 75.88 101 ILE A C 1
ATOM 781 O O . ILE A 1 101 ? 20.294 2.406 -21.990 1.00 75.88 101 ILE A O 1
ATOM 785 N N . PHE A 1 102 ? 21.181 0.422 -22.546 1.00 80.12 102 PHE A N 1
ATOM 786 C CA . PHE A 1 102 ? 22.562 0.844 -22.324 1.00 80.12 102 PHE A CA 1
ATOM 787 C C . PHE A 1 102 ? 23.054 1.847 -23.371 1.00 80.12 102 PHE A C 1
ATOM 789 O O . PHE A 1 102 ? 23.863 2.715 -23.047 1.00 80.12 102 PHE A O 1
ATOM 796 N N . GLU A 1 103 ? 22.575 1.761 -24.611 1.00 81.38 103 GLU A N 1
ATOM 797 C CA . GLU A 1 103 ? 22.874 2.753 -25.651 1.00 81.38 103 GLU A CA 1
ATOM 798 C C . GLU A 1 103 ? 22.229 4.111 -25.348 1.00 81.38 103 GLU A C 1
ATOM 800 O O . GLU A 1 103 ? 22.892 5.140 -25.481 1.00 81.38 103 GLU A O 1
ATOM 805 N N . ASN A 1 104 ? 20.987 4.120 -24.857 1.00 74.31 104 ASN A N 1
ATOM 806 C CA . ASN A 1 104 ? 20.304 5.337 -24.422 1.00 74.31 104 ASN A CA 1
ATOM 807 C C . ASN A 1 104 ? 21.034 6.007 -23.248 1.00 74.31 104 ASN A C 1
ATOM 809 O O . ASN A 1 104 ? 21.206 7.221 -23.264 1.00 74.31 104 ASN A O 1
ATOM 813 N N . VAL A 1 105 ? 21.520 5.231 -22.270 1.00 74.81 105 VAL A N 1
ATOM 814 C CA . VAL A 1 105 ? 22.298 5.761 -21.132 1.00 74.81 105 VAL A CA 1
ATOM 815 C C . VAL A 1 105 ? 23.634 6.356 -21.576 1.00 74.81 105 VAL A C 1
ATOM 817 O O . VAL A 1 105 ? 24.059 7.368 -21.034 1.00 74.81 105 VAL A O 1
ATOM 820 N N . LYS A 1 106 ? 24.305 5.763 -22.569 1.00 74.56 106 LYS A N 1
ATOM 821 C CA . LYS A 1 106 ? 25.574 6.297 -23.097 1.00 74.56 106 LYS A CA 1
ATOM 822 C C . LYS A 1 106 ? 25.411 7.611 -23.866 1.00 74.56 106 LYS A C 1
ATOM 824 O O . LYS A 1 106 ? 26.406 8.295 -24.083 1.00 74.56 106 LYS A O 1
ATOM 829 N N . GLY A 1 107 ? 24.201 7.915 -24.332 1.00 63.81 107 GLY A N 1
ATOM 830 C CA . GLY A 1 107 ? 23.889 9.120 -25.098 1.00 63.81 107 GLY A CA 1
ATOM 831 C C . GLY A 1 107 ? 23.151 10.214 -24.319 1.00 63.81 107 GLY A C 1
ATOM 832 O O . GLY A 1 107 ? 22.750 11.186 -24.960 1.00 63.81 107 GLY A O 1
ATOM 833 N N . ALA A 1 108 ? 22.929 10.033 -23.012 1.00 57.03 108 ALA A N 1
ATOM 834 C CA . ALA A 1 108 ? 22.316 11.004 -22.099 1.00 57.03 108 ALA A CA 1
ATOM 835 C C . ALA A 1 108 ? 23.386 11.848 -21.393 1.00 57.03 108 ALA A C 1
ATOM 837 O O . ALA A 1 108 ? 23.115 13.049 -21.173 1.00 57.03 108 ALA A O 1
#

pLDDT: mean 75.05, std 16.05, range [36.41, 95.06]

Radius of gyration: 20.94 Å; chains: 1; bounding box: 51×30×58 Å

Secondary structure (DSSP, 8-state):
----------HHHHHHS-HHHHHTS-HHHHHHHHHHHHHHHTTTS-S--HHHHTT-GGGTTTTHHHHHHTT-------------TTSS---S-HHHHHHHHHHHHHT-